Protein AF-A0A529XFT5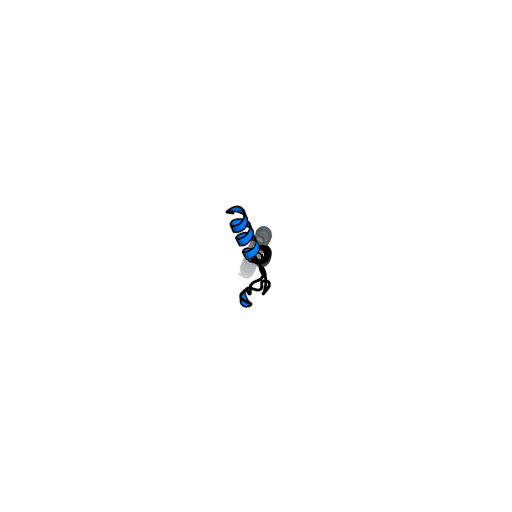-F1 (afdb_monomer_lite)

Structure (mmCIF, N/CA/C/O backbone):
data_AF-A0A529XFT5-F1
#
_entry.id   AF-A0A529XFT5-F1
#
loop_
_atom_site.group_PDB
_atom_site.id
_atom_site.type_symbol
_atom_site.label_atom_id
_atom_site.label_alt_id
_atom_site.label_comp_id
_atom_site.label_asym_id
_atom_site.label_entity_id
_atom_site.label_seq_id
_atom_site.pdbx_PDB_ins_code
_atom_site.Cartn_x
_atom_site.Cartn_y
_atom_site.Cartn_z
_atom_site.occupancy
_atom_site.B_iso_or_equiv
_atom_site.auth_seq_id
_atom_site.auth_comp_id
_atom_site.auth_asym_id
_atom_site.auth_atom_id
_atom_site.pdbx_PDB_model_num
ATOM 1 N N . SER A 1 1 ? 40.139 -1.189 -41.572 1.00 87.38 1 SER A N 1
ATOM 2 C CA . SER A 1 1 ? 40.792 -1.406 -40.263 1.00 87.38 1 SER A CA 1
ATOM 3 C C . SER A 1 1 ? 39.790 -2.005 -39.282 1.00 87.38 1 SER A C 1
ATOM 5 O O . SER A 1 1 ? 38.593 -1.879 -39.505 1.00 87.38 1 SER A O 1
ATOM 7 N N . TYR A 1 2 ? 40.239 -2.642 -38.196 1.00 89.81 2 TYR A N 1
ATOM 8 C CA . TYR A 1 2 ? 39.358 -3.069 -37.096 1.00 89.81 2 TYR A CA 1
ATOM 9 C C . TYR A 1 2 ? 38.572 -1.887 -36.492 1.00 89.81 2 TYR A C 1
ATOM 11 O O . TYR A 1 2 ? 37.399 -2.027 -36.158 1.00 89.81 2 TYR A O 1
ATOM 19 N N . ALA A 1 3 ? 39.185 -0.698 -36.450 1.00 94.25 3 ALA A N 1
ATOM 20 C CA . ALA A 1 3 ? 38.526 0.531 -36.008 1.00 94.25 3 ALA A CA 1
ATOM 21 C C . ALA A 1 3 ? 37.301 0.897 -36.872 1.00 94.25 3 ALA A C 1
ATOM 23 O O . ALA A 1 3 ? 36.253 1.239 -36.332 1.00 94.25 3 ALA A O 1
ATOM 24 N N . ASP A 1 4 ? 37.396 0.741 -38.198 1.00 95.62 4 ASP A N 1
ATOM 25 C CA . ASP A 1 4 ? 36.285 1.035 -39.116 1.00 95.62 4 ASP A CA 1
ATOM 26 C C . ASP A 1 4 ? 35.101 0.081 -38.906 1.00 95.62 4 ASP A C 1
ATOM 28 O O . ASP A 1 4 ? 33.947 0.479 -39.051 1.00 95.62 4 ASP A O 1
ATOM 32 N N . LEU A 1 5 ? 35.373 -1.176 -38.530 1.00 93.81 5 LEU A N 1
ATOM 33 C CA . LEU A 1 5 ? 34.327 -2.152 -38.215 1.00 93.81 5 LEU A CA 1
ATOM 34 C C . LEU A 1 5 ? 33.576 -1.776 -36.933 1.00 93.81 5 LEU A C 1
ATOM 36 O O . LEU A 1 5 ? 32.349 -1.828 -36.923 1.00 93.81 5 LEU A O 1
ATOM 40 N N . LEU A 1 6 ? 34.283 -1.361 -35.876 1.00 93.00 6 LEU A N 1
ATOM 41 C CA . LEU A 1 6 ? 33.655 -0.918 -34.624 1.00 93.00 6 LEU A CA 1
ATOM 42 C C . LEU A 1 6 ? 32.787 0.328 -34.826 1.00 93.00 6 LEU A C 1
ATOM 44 O O . LEU A 1 6 ? 31.646 0.357 -34.371 1.00 93.00 6 LEU A O 1
ATOM 48 N N . ILE A 1 7 ? 33.296 1.318 -35.562 1.00 94.44 7 ILE A N 1
ATOM 49 C CA . ILE A 1 7 ? 32.532 2.520 -35.926 1.00 94.44 7 ILE A CA 1
ATOM 50 C C . ILE A 1 7 ? 31.313 2.135 -36.774 1.00 94.44 7 ILE A C 1
ATOM 52 O O . ILE A 1 7 ? 30.207 2.614 -36.535 1.00 94.44 7 ILE A O 1
ATOM 56 N N . GLY A 1 8 ? 31.489 1.217 -37.728 1.00 94.75 8 GLY A N 1
ATOM 57 C CA . GLY A 1 8 ? 30.405 0.703 -38.559 1.00 94.75 8 GLY A CA 1
ATOM 58 C C . GLY A 1 8 ? 29.300 0.006 -37.760 1.00 94.75 8 GLY A C 1
ATOM 59 O O . GLY A 1 8 ? 28.126 0.183 -38.078 1.00 94.75 8 GLY A O 1
ATOM 60 N N . TYR A 1 9 ? 29.643 -0.760 -36.721 1.00 91.69 9 TYR A N 1
ATOM 61 C CA . TYR A 1 9 ? 28.651 -1.376 -35.836 1.00 91.69 9 TYR A CA 1
ATOM 62 C C . TYR A 1 9 ? 27.938 -0.353 -34.951 1.00 91.69 9 TYR A C 1
ATOM 64 O O . TYR A 1 9 ? 26.720 -0.440 -34.833 1.00 91.69 9 TYR A O 1
ATOM 72 N N . GLY A 1 10 ? 28.655 0.630 -34.397 1.00 90.31 10 GLY A N 1
ATOM 73 C CA . GLY A 1 10 ? 28.044 1.728 -33.638 1.00 90.31 10 GLY A CA 1
ATOM 74 C C . GLY A 1 10 ? 27.017 2.489 -34.476 1.00 90.31 10 GLY A C 1
ATOM 75 O O . GLY A 1 10 ? 25.848 2.551 -34.114 1.00 90.31 10 GLY A O 1
ATOM 76 N N . ASN A 1 11 ? 27.409 2.917 -35.679 1.00 92.81 11 ASN A N 1
ATOM 77 C CA . ASN A 1 11 ? 26.506 3.609 -36.599 1.00 92.81 11 ASN A CA 1
ATOM 78 C C . ASN A 1 11 ? 25.264 2.775 -36.945 1.00 92.81 11 ASN A C 1
ATOM 80 O O . ASN A 1 11 ? 24.180 3.326 -37.081 1.00 92.81 11 ASN A O 1
ATOM 84 N N . LYS A 1 12 ? 25.398 1.449 -37.094 1.00 91.62 12 LYS A N 1
ATOM 85 C CA . LYS A 1 12 ? 24.255 0.559 -37.364 1.00 91.62 12 LYS A CA 1
ATOM 86 C C . LYS A 1 12 ? 23.284 0.447 -36.188 1.00 91.62 12 LYS A C 1
ATOM 88 O O . LYS A 1 12 ? 22.113 0.187 -36.440 1.00 91.62 12 LYS A O 1
ATOM 93 N N . LEU A 1 13 ? 23.746 0.609 -34.948 1.00 91.25 13 LEU A N 1
ATOM 94 C CA . LEU A 1 13 ? 22.870 0.626 -33.772 1.00 91.25 13 LEU A CA 1
ATOM 95 C C . LEU A 1 13 ? 22.058 1.919 -33.685 1.00 91.25 13 LEU A C 1
ATOM 97 O O . LEU A 1 13 ? 20.930 1.876 -33.203 1.00 91.25 13 LEU A O 1
ATOM 101 N N . ASP A 1 14 ? 22.598 3.025 -34.193 1.00 91.25 14 ASP A N 1
ATOM 102 C CA . ASP A 1 14 ? 21.915 4.322 -34.214 1.00 91.25 14 ASP A CA 1
ATOM 103 C C . ASP A 1 14 ? 21.015 4.507 -35.448 1.00 91.25 14 ASP A C 1
ATOM 105 O O . ASP A 1 14 ? 20.179 5.409 -35.483 1.00 91.25 14 ASP A O 1
ATOM 109 N N . GLN A 1 15 ? 21.148 3.651 -36.470 1.00 93.06 15 GLN A N 1
ATOM 110 C CA . GLN A 1 15 ? 20.272 3.703 -37.640 1.00 93.06 15 GLN A CA 1
ATOM 111 C C . GLN A 1 15 ? 18.818 3.389 -37.252 1.00 93.06 15 GLN A C 1
ATOM 113 O O . GLN A 1 15 ? 18.566 2.341 -36.649 1.00 93.06 15 GLN A O 1
ATOM 118 N N . PRO A 1 16 ? 17.847 4.237 -37.644 1.00 91.50 16 PRO A N 1
ATOM 119 C CA . PRO A 1 16 ? 16.446 3.992 -37.353 1.00 91.50 16 PRO A CA 1
ATOM 120 C C . PRO A 1 16 ? 15.948 2.682 -37.963 1.00 91.50 16 PRO A C 1
ATOM 122 O O . PRO A 1 16 ? 16.100 2.435 -39.162 1.00 91.50 16 PRO A O 1
ATOM 125 N N . MET A 1 17 ? 15.292 1.870 -37.141 1.00 89.62 17 MET A N 1
ATOM 126 C CA . MET A 1 17 ? 14.521 0.715 -37.584 1.00 89.62 17 MET A CA 1
ATOM 127 C C . MET A 1 17 ? 13.130 0.722 -36.966 1.00 89.62 17 MET A C 1
ATOM 129 O O . MET A 1 17 ? 12.893 1.356 -35.938 1.00 89.62 17 MET A O 1
ATOM 133 N N . ALA A 1 18 ? 12.205 0.024 -37.622 1.00 88.69 18 ALA A N 1
ATOM 134 C CA . ALA A 1 18 ? 10.844 -0.104 -37.137 1.00 88.69 18 ALA A CA 1
ATOM 135 C C . ALA A 1 18 ? 10.785 -1.070 -35.945 1.00 88.69 18 ALA A C 1
ATOM 137 O O . ALA A 1 18 ? 11.274 -2.198 -36.037 1.00 88.69 18 ALA A O 1
ATOM 138 N N . PHE A 1 19 ? 10.142 -0.637 -34.864 1.00 86.31 19 PHE A N 1
ATOM 139 C CA . PHE A 1 19 ? 9.796 -1.476 -33.719 1.00 86.31 19 PHE A CA 1
ATOM 140 C C . PHE A 1 19 ? 8.287 -1.722 -33.674 1.00 86.31 19 PHE A C 1
ATOM 142 O O . PHE A 1 19 ? 7.498 -0.977 -34.257 1.00 86.31 19 PHE A O 1
ATOM 149 N N . ASP A 1 20 ? 7.883 -2.795 -32.995 1.00 85.38 20 ASP A N 1
ATOM 150 C CA . ASP A 1 20 ? 6.475 -3.164 -32.881 1.00 85.38 20 ASP A CA 1
ATOM 151 C C . ASP A 1 20 ? 5.664 -2.062 -32.172 1.00 85.38 20 ASP A C 1
ATOM 153 O O . ASP A 1 20 ? 6.017 -1.600 -31.083 1.00 85.38 20 ASP A O 1
ATOM 157 N N . THR A 1 21 ? 4.550 -1.651 -32.781 1.00 79.81 21 THR A N 1
ATOM 158 C CA . THR A 1 21 ? 3.687 -0.562 -32.294 1.00 79.81 21 THR A CA 1
ATOM 159 C C . THR A 1 21 ? 3.000 -0.859 -30.960 1.00 79.81 21 THR A C 1
ATOM 161 O O . THR A 1 21 ? 2.560 0.067 -30.284 1.00 79.81 21 THR A O 1
ATOM 164 N N . SER A 1 22 ? 2.887 -2.129 -30.564 1.00 81.69 22 SER A N 1
ATOM 165 C CA . SER A 1 22 ? 2.281 -2.535 -29.288 1.00 81.69 22 SER A CA 1
ATOM 166 C C . SER A 1 22 ? 3.153 -2.212 -28.074 1.00 81.69 22 SER A C 1
ATOM 168 O O . SER A 1 22 ? 2.660 -2.206 -26.949 1.00 81.69 22 SER A O 1
ATOM 170 N N . THR A 1 23 ? 4.433 -1.901 -28.290 1.00 75.19 23 THR A N 1
ATOM 171 C CA . THR A 1 23 ? 5.401 -1.617 -27.221 1.00 75.19 23 THR A CA 1
ATOM 172 C C . THR A 1 23 ? 5.199 -0.246 -26.571 1.00 75.19 23 THR A C 1
ATOM 174 O O . THR A 1 23 ? 5.757 0.011 -25.509 1.00 75.19 23 THR A O 1
ATOM 177 N N . GLY A 1 24 ? 4.400 0.640 -27.182 1.00 74.25 24 GLY A N 1
ATOM 178 C CA . GLY A 1 24 ? 4.138 1.992 -26.672 1.00 74.25 24 GLY A CA 1
ATOM 179 C C . GLY A 1 24 ? 5.345 2.939 -26.725 1.00 74.25 24 GLY A C 1
ATOM 180 O O . GLY A 1 24 ? 5.255 4.065 -26.238 1.00 74.25 24 GLY A O 1
ATOM 181 N N . ILE A 1 25 ? 6.458 2.499 -27.316 1.00 79.38 25 ILE A N 1
ATOM 182 C CA . ILE A 1 25 ? 7.703 3.254 -27.496 1.00 79.38 25 ILE A CA 1
ATOM 183 C C . ILE A 1 25 ? 7.801 3.707 -28.960 1.00 79.38 25 ILE A C 1
ATOM 185 O O . ILE A 1 25 ? 7.165 3.129 -29.841 1.00 79.38 25 ILE A O 1
ATOM 189 N N . ALA A 1 26 ? 8.565 4.777 -29.211 1.00 75.69 26 ALA A N 1
ATOM 190 C CA . ALA A 1 26 ? 8.782 5.363 -30.532 1.00 75.69 26 ALA A CA 1
ATOM 191 C C . ALA A 1 26 ? 8.951 4.301 -31.637 1.00 75.69 26 ALA A C 1
ATOM 193 O O . ALA A 1 26 ? 9.798 3.414 -31.562 1.00 75.69 26 ALA A O 1
ATOM 194 N N . VAL A 1 27 ? 8.127 4.422 -32.681 1.00 79.75 27 VAL A N 1
ATOM 195 C CA . VAL A 1 27 ? 7.922 3.376 -33.699 1.00 79.75 27 VAL A CA 1
ATOM 196 C C . VAL A 1 27 ? 9.113 3.217 -34.651 1.00 79.75 27 VAL A C 1
ATOM 198 O O . VAL A 1 27 ? 9.247 2.192 -35.310 1.00 79.75 27 VAL A O 1
ATOM 201 N N . SER A 1 28 ? 9.973 4.235 -34.737 1.00 86.62 28 SER A N 1
ATOM 202 C CA . SER A 1 28 ? 11.179 4.238 -35.564 1.00 86.62 28 SER A CA 1
ATOM 203 C C . SER A 1 28 ? 12.308 4.935 -34.814 1.00 86.62 28 SER A C 1
ATOM 205 O O . SER A 1 28 ? 12.263 6.150 -34.613 1.00 86.62 28 SER A O 1
ATOM 207 N N . SER A 1 29 ? 13.311 4.183 -34.372 1.00 88.81 29 SER A N 1
ATOM 208 C CA . SER A 1 29 ? 14.459 4.691 -33.602 1.00 88.81 29 SER A CA 1
ATOM 209 C C . SER A 1 29 ? 15.667 3.767 -33.767 1.00 88.81 29 SER A C 1
ATOM 211 O O . SER A 1 29 ? 15.527 2.661 -34.290 1.00 88.81 29 SER A O 1
ATOM 213 N N . GLY A 1 30 ? 16.855 4.217 -33.359 1.00 92.38 30 GLY A N 1
ATOM 214 C CA . GLY A 1 30 ? 17.997 3.322 -33.172 1.00 92.38 30 GLY A CA 1
ATOM 215 C C . GLY A 1 30 ? 17.764 2.370 -31.992 1.00 92.38 30 GLY A C 1
ATOM 216 O O . GLY A 1 30 ? 16.917 2.615 -31.130 1.00 92.38 30 GLY A O 1
ATOM 217 N N . VAL A 1 31 ? 18.522 1.279 -31.926 1.00 91.00 31 VAL A N 1
ATOM 218 C CA . VAL A 1 31 ? 18.452 0.297 -30.828 1.00 91.00 31 VAL A CA 1
ATOM 219 C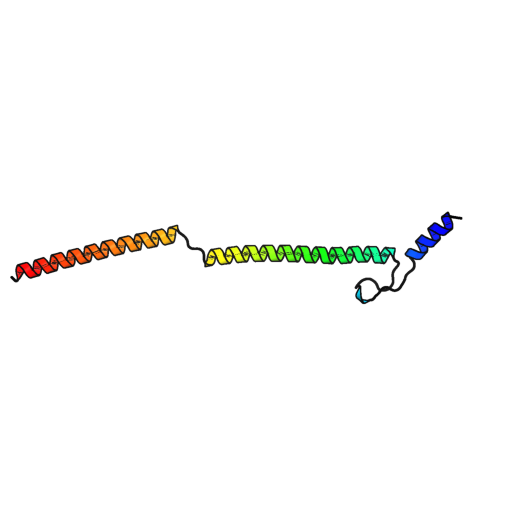 C . VAL A 1 31 ? 18.869 0.926 -29.493 1.00 91.00 31 VAL A C 1
ATOM 221 O O . VAL A 1 31 ? 18.278 0.620 -28.458 1.00 91.00 31 VAL A O 1
ATOM 224 N N . SER A 1 32 ? 19.861 1.820 -29.519 1.00 90.06 32 SER A N 1
ATOM 225 C CA . SER A 1 32 ? 20.345 2.598 -28.370 1.00 90.06 32 SER A CA 1
ATOM 226 C C . SER A 1 32 ? 19.234 3.473 -27.777 1.00 90.06 32 SER A C 1
ATOM 228 O O . SER A 1 32 ? 18.913 3.361 -26.591 1.00 90.06 32 SER A O 1
ATOM 230 N N . ASP A 1 33 ? 18.588 4.273 -28.624 1.00 90.25 33 ASP A N 1
ATOM 231 C CA . ASP A 1 33 ? 17.475 5.144 -28.244 1.00 90.25 33 ASP A CA 1
ATOM 232 C C . ASP A 1 33 ? 16.258 4.348 -27.772 1.00 90.25 33 ASP A C 1
ATOM 234 O O . ASP A 1 33 ? 15.640 4.690 -26.762 1.00 90.25 33 ASP A O 1
ATOM 238 N N . TYR A 1 34 ? 15.912 3.261 -28.463 1.00 90.94 34 TYR A N 1
ATOM 239 C CA . TYR A 1 34 ? 14.802 2.400 -28.061 1.00 90.94 34 TYR A CA 1
ATOM 240 C C . TYR A 1 34 ? 15.038 1.793 -26.671 1.00 90.94 34 TYR A C 1
ATOM 242 O O . TYR A 1 34 ? 14.143 1.827 -25.827 1.00 90.94 34 TYR A O 1
ATOM 250 N N . ALA A 1 35 ? 16.251 1.302 -26.389 1.00 90.19 35 ALA A N 1
ATOM 251 C CA . ALA A 1 35 ? 16.606 0.763 -25.077 1.00 90.19 35 ALA A CA 1
ATOM 252 C C . ALA A 1 35 ? 16.512 1.824 -23.967 1.00 90.19 35 ALA A C 1
ATOM 254 O O . ALA A 1 35 ? 15.961 1.548 -22.900 1.00 90.19 35 ALA A O 1
ATOM 255 N N . ALA A 1 36 ? 16.988 3.047 -24.221 1.00 90.69 36 ALA A N 1
ATOM 256 C CA . ALA A 1 36 ? 16.876 4.152 -23.270 1.00 90.69 36 ALA A CA 1
ATOM 257 C C . ALA A 1 36 ? 15.408 4.517 -22.981 1.00 90.69 36 ALA A C 1
ATOM 259 O O . ALA A 1 36 ? 15.018 4.662 -21.820 1.00 90.69 36 ALA A O 1
ATOM 260 N N . ASN A 1 37 ? 14.571 4.593 -24.020 1.00 90.12 37 ASN A N 1
ATOM 261 C CA . ASN A 1 37 ? 13.138 4.851 -23.870 1.00 90.12 37 ASN A CA 1
ATOM 262 C C . ASN A 1 37 ? 12.413 3.711 -23.140 1.00 90.12 37 ASN A C 1
ATOM 264 O O . ASN A 1 37 ? 11.548 3.978 -22.309 1.00 90.12 37 ASN A O 1
ATOM 268 N N . ALA A 1 38 ? 12.783 2.452 -23.393 1.00 90.00 38 ALA A N 1
ATOM 269 C CA . ALA A 1 38 ? 12.211 1.295 -22.707 1.00 90.00 38 ALA A CA 1
ATOM 270 C C . ALA A 1 38 ? 12.490 1.316 -21.202 1.00 90.00 38 ALA A C 1
ATOM 272 O O . ALA A 1 38 ? 11.592 1.031 -20.408 1.00 90.00 38 ALA A O 1
ATOM 273 N N . ILE A 1 39 ? 13.705 1.704 -20.803 1.00 92.12 39 ILE A N 1
ATOM 274 C CA . ILE A 1 39 ? 14.060 1.890 -19.390 1.00 92.12 39 ILE A CA 1
ATOM 275 C C . ILE A 1 39 ? 13.207 3.002 -18.773 1.00 92.12 39 ILE A C 1
ATOM 277 O O . ILE A 1 39 ? 12.640 2.803 -17.701 1.00 92.12 39 ILE A O 1
ATOM 281 N N . GLY A 1 40 ? 13.069 4.144 -19.454 1.00 91.50 40 GLY A N 1
ATOM 282 C CA . GLY A 1 40 ? 12.233 5.251 -18.981 1.00 91.50 40 GLY A CA 1
ATOM 283 C C . GLY A 1 40 ? 10.762 4.861 -18.824 1.00 91.50 40 GLY A C 1
ATOM 284 O O . GLY A 1 40 ? 10.147 5.152 -17.798 1.00 91.50 40 GLY A O 1
ATOM 285 N N . TRP A 1 41 ? 10.207 4.146 -19.803 1.00 90.00 41 TRP A N 1
ATOM 286 C CA . TRP A 1 41 ? 8.844 3.620 -19.742 1.00 90.00 41 TRP A CA 1
ATOM 287 C C . TRP A 1 41 ? 8.663 2.640 -18.576 1.00 90.00 41 TRP A C 1
ATOM 289 O O . TRP A 1 41 ? 7.729 2.792 -17.787 1.00 90.00 41 TRP A O 1
ATOM 299 N N . PHE A 1 42 ? 9.576 1.676 -18.422 1.00 91.44 42 PHE A N 1
ATOM 300 C CA . PHE A 1 42 ? 9.524 0.696 -17.337 1.00 91.44 42 PHE A CA 1
ATOM 301 C C . PHE A 1 42 ? 9.624 1.361 -15.961 1.00 91.44 42 PHE A C 1
ATOM 303 O O . PHE A 1 42 ? 8.859 1.025 -15.055 1.00 91.44 42 PHE A O 1
ATOM 310 N N . GLU A 1 43 ? 10.512 2.343 -15.806 1.00 95.12 43 GLU A N 1
ATOM 311 C CA . GLU A 1 43 ? 10.642 3.095 -14.560 1.00 95.12 43 GLU A CA 1
ATOM 312 C C . GLU A 1 43 ? 9.389 3.929 -14.265 1.00 95.12 43 GLU A C 1
ATOM 314 O O . GLU A 1 43 ? 8.947 3.975 -13.119 1.00 95.12 43 GLU A O 1
ATOM 319 N N . GLY A 1 44 ? 8.743 4.498 -15.286 1.00 94.69 44 GLY A N 1
ATOM 320 C CA . GLY A 1 44 ? 7.444 5.160 -15.138 1.00 94.69 44 GLY A CA 1
ATOM 321 C C . GLY A 1 44 ? 6.352 4.210 -14.632 1.00 94.69 44 GLY A C 1
ATOM 322 O O . GLY A 1 44 ? 5.624 4.538 -13.692 1.00 94.69 44 GLY A O 1
ATOM 323 N N . VAL A 1 45 ? 6.273 2.995 -15.189 1.00 94.94 45 VAL A N 1
ATOM 324 C CA . VAL A 1 45 ? 5.351 1.948 -14.708 1.00 94.94 45 VAL A CA 1
ATOM 325 C C . VAL A 1 45 ? 5.669 1.567 -13.260 1.00 94.94 45 VAL A C 1
ATOM 327 O O . VAL A 1 45 ? 4.756 1.459 -12.435 1.00 94.94 45 VAL A O 1
ATOM 330 N N . ARG A 1 46 ? 6.953 1.410 -12.920 1.00 97.12 46 ARG A N 1
ATOM 331 C CA . ARG A 1 46 ? 7.406 1.091 -11.559 1.00 97.12 46 ARG A CA 1
ATOM 332 C C . ARG A 1 46 ? 7.035 2.194 -10.568 1.00 97.12 46 ARG A C 1
ATOM 334 O O . ARG A 1 46 ? 6.519 1.893 -9.491 1.00 97.12 46 ARG A O 1
ATOM 341 N N . GLN A 1 47 ? 7.250 3.456 -10.933 1.00 98.25 47 GLN A N 1
ATOM 342 C CA . GLN A 1 47 ? 6.900 4.612 -10.113 1.00 98.25 47 GLN A CA 1
ATOM 343 C C . GLN A 1 47 ? 5.391 4.666 -9.858 1.00 98.25 47 GLN A C 1
ATOM 345 O O . GLN A 1 47 ? 4.970 4.763 -8.705 1.00 98.25 47 GLN A O 1
ATOM 350 N N . GLN A 1 48 ? 4.572 4.513 -10.903 1.00 97.75 48 GLN A N 1
ATOM 351 C CA . GLN A 1 48 ? 3.114 4.501 -10.770 1.00 97.75 48 GLN A CA 1
ATOM 352 C C . GLN A 1 48 ? 2.626 3.353 -9.876 1.00 97.75 48 GLN A C 1
ATOM 354 O O . GLN A 1 48 ? 1.738 3.547 -9.042 1.00 97.75 48 GLN A O 1
ATOM 359 N N . ALA A 1 49 ? 3.199 2.157 -10.029 1.00 98.25 49 ALA A N 1
ATOM 360 C CA . ALA A 1 49 ? 2.873 1.008 -9.191 1.00 98.25 49 ALA A CA 1
ATOM 361 C C . ALA A 1 49 ? 3.242 1.251 -7.719 1.00 98.25 49 ALA A C 1
ATOM 363 O O . ALA A 1 49 ? 2.434 0.948 -6.842 1.00 98.25 49 ALA A O 1
ATOM 364 N N . SER A 1 50 ? 4.411 1.847 -7.456 1.00 98.56 50 SER A N 1
ATOM 365 C CA . SER A 1 50 ? 4.855 2.215 -6.106 1.00 98.56 50 SER A CA 1
ATOM 366 C C . SER A 1 50 ? 3.898 3.212 -5.457 1.00 98.56 50 SER A C 1
ATOM 368 O O . SER A 1 50 ? 3.369 2.938 -4.386 1.00 98.56 50 SER A O 1
ATOM 370 N N . THR A 1 51 ? 3.579 4.317 -6.136 1.00 98.50 51 THR A N 1
ATOM 371 C CA . THR A 1 51 ? 2.636 5.319 -5.613 1.00 98.50 51 THR A CA 1
ATOM 372 C C . THR A 1 51 ? 1.250 4.724 -5.361 1.00 98.50 51 THR A C 1
ATOM 374 O O . THR A 1 51 ? 0.605 5.033 -4.361 1.00 98.50 51 THR A O 1
ATOM 377 N N . ASN A 1 52 ? 0.784 3.824 -6.230 1.00 98.44 52 ASN A N 1
ATOM 378 C CA . ASN A 1 52 ? -0.478 3.121 -6.014 1.00 98.44 52 ASN A CA 1
ATOM 379 C C . ASN A 1 52 ? -0.430 2.191 -4.792 1.00 98.44 52 ASN A C 1
ATOM 381 O O . ASN A 1 52 ? -1.439 2.068 -4.096 1.00 98.44 52 ASN A O 1
ATOM 385 N N . ALA A 1 53 ? 0.700 1.529 -4.534 1.00 98.50 53 ALA A N 1
ATOM 386 C CA . ALA A 1 53 ? 0.884 0.692 -3.352 1.00 98.50 53 ALA A CA 1
ATOM 387 C C . ALA A 1 53 ? 0.869 1.532 -2.066 1.00 98.50 53 ALA A C 1
ATOM 389 O O . ALA A 1 53 ? 0.107 1.211 -1.154 1.00 98.50 53 ALA A O 1
ATOM 390 N N . ASP A 1 54 ? 1.599 2.649 -2.040 1.00 98.50 54 ASP A N 1
ATOM 391 C CA . ASP A 1 54 ? 1.638 3.576 -0.901 1.00 98.50 54 ASP A CA 1
ATOM 392 C C . ASP A 1 54 ? 0.240 4.130 -0.583 1.00 98.50 54 ASP A C 1
ATOM 394 O O . ASP A 1 54 ? -0.214 4.105 0.563 1.00 98.50 54 ASP A O 1
ATOM 398 N N . ASN A 1 55 ? -0.500 4.548 -1.616 1.00 98.38 55 ASN A N 1
ATOM 399 C CA . ASN A 1 55 ? -1.874 5.032 -1.470 1.00 98.38 55 ASN A CA 1
ATOM 400 C C . ASN A 1 55 ? -2.813 3.953 -0.915 1.00 98.38 55 ASN A C 1
ATOM 402 O O . ASN A 1 55 ? -3.637 4.235 -0.042 1.00 98.38 55 ASN A O 1
ATOM 406 N N . LYS A 1 56 ? -2.696 2.708 -1.396 1.00 98.31 56 LYS A N 1
ATOM 407 C CA . LYS A 1 56 ? -3.491 1.579 -0.889 1.00 98.31 56 LYS A CA 1
ATOM 408 C C . LYS A 1 56 ? -3.154 1.257 0.563 1.00 98.31 56 LYS A C 1
ATOM 410 O O . LYS A 1 56 ? -4.067 0.978 1.334 1.00 98.31 56 LYS A O 1
ATOM 415 N N . GLN A 1 57 ? -1.882 1.327 0.946 1.00 98.44 57 GLN A N 1
ATOM 416 C CA . GLN A 1 57 ? -1.456 1.118 2.326 1.00 98.44 57 GLN A CA 1
ATOM 417 C C . GLN A 1 57 ? -2.009 2.208 3.252 1.00 98.44 57 GLN A C 1
ATOM 419 O O . GLN A 1 57 ? -2.562 1.893 4.306 1.00 98.44 57 GLN A O 1
ATOM 424 N N . ALA A 1 58 ? -1.936 3.477 2.843 1.00 98.38 58 ALA A N 1
ATOM 425 C CA . ALA A 1 58 ? -2.506 4.589 3.601 1.00 98.38 58 ALA A CA 1
ATOM 426 C C . ALA A 1 58 ? -4.032 4.468 3.747 1.00 98.38 58 ALA A C 1
ATOM 428 O O . ALA A 1 58 ? -4.573 4.686 4.832 1.00 98.38 58 ALA A O 1
ATOM 429 N N . LEU A 1 59 ? -4.731 4.082 2.675 1.00 98.38 59 LEU A N 1
ATOM 430 C CA . LEU A 1 59 ? -6.172 3.835 2.713 1.00 98.38 59 LEU A CA 1
ATOM 431 C C . LEU A 1 59 ? -6.522 2.677 3.653 1.00 98.38 59 LEU A C 1
ATOM 433 O O . LEU A 1 59 ? -7.457 2.798 4.444 1.00 98.38 59 LEU A O 1
ATOM 437 N N . ALA A 1 60 ? -5.771 1.576 3.594 1.00 98.31 60 ALA A N 1
ATOM 438 C CA . ALA A 1 60 ? -5.978 0.426 4.464 1.00 98.31 60 ALA A CA 1
ATOM 439 C C . ALA A 1 60 ? -5.809 0.805 5.941 1.00 98.31 60 ALA A C 1
ATOM 441 O O . ALA A 1 60 ? -6.692 0.498 6.737 1.00 98.31 60 ALA A O 1
ATOM 442 N N . ALA A 1 61 ? -4.745 1.535 6.292 1.00 97.94 61 ALA A N 1
ATOM 443 C CA . ALA A 1 61 ? -4.509 2.008 7.657 1.00 97.94 61 ALA A CA 1
ATOM 444 C C . ALA A 1 61 ? -5.658 2.893 8.166 1.00 97.94 61 ALA A C 1
ATO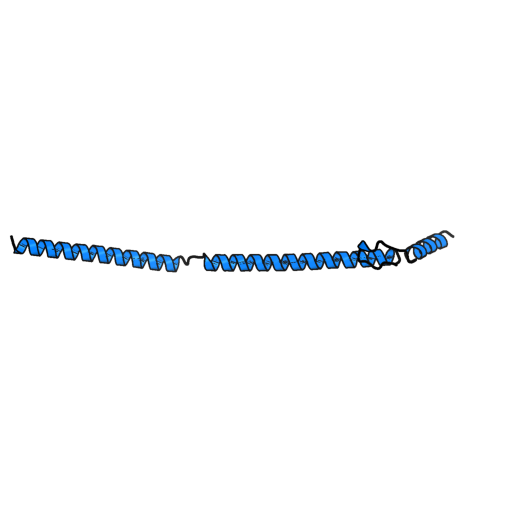M 446 O O . ALA A 1 61 ? -6.235 2.607 9.212 1.00 97.94 61 ALA A O 1
ATOM 447 N N . ARG A 1 62 ? -6.074 3.895 7.378 1.00 97.62 62 ARG A N 1
ATOM 448 C CA . ARG A 1 62 ? -7.207 4.769 7.735 1.00 97.62 62 ARG A CA 1
ATOM 449 C C . ARG A 1 62 ? -8.520 4.010 7.886 1.00 97.62 62 ARG A C 1
ATOM 451 O O . ARG A 1 62 ? -9.327 4.349 8.742 1.00 97.62 62 ARG A O 1
ATOM 458 N N . THR A 1 63 ? -8.745 2.998 7.052 1.00 97.50 63 THR A N 1
ATOM 459 C CA . THR A 1 63 ? -9.957 2.171 7.130 1.00 97.50 63 THR A CA 1
ATOM 460 C C . THR A 1 63 ? -9.931 1.286 8.375 1.00 97.50 63 THR A C 1
ATOM 462 O O . THR A 1 63 ? -10.957 1.140 9.030 1.00 97.50 63 THR A O 1
ATOM 465 N N . ALA A 1 64 ? -8.766 0.741 8.740 1.00 96.12 64 ALA A N 1
ATOM 466 C CA . ALA A 1 64 ? -8.590 -0.016 9.978 1.00 96.12 64 ALA A CA 1
ATOM 467 C C . ALA A 1 64 ? -8.811 0.864 11.219 1.00 96.12 64 ALA A C 1
ATOM 469 O O . ALA A 1 64 ? -9.511 0.446 12.135 1.00 96.12 64 ALA A O 1
ATOM 470 N N . GLU A 1 65 ? -8.275 2.088 11.231 1.00 95.19 65 GLU A N 1
ATOM 471 C CA . GLU A 1 65 ? -8.519 3.067 12.298 1.00 95.19 65 GLU A CA 1
ATOM 472 C C . GLU A 1 65 ? -10.001 3.446 12.389 1.00 95.19 65 GLU A C 1
ATOM 474 O O . GLU A 1 65 ? -10.576 3.417 13.473 1.00 95.19 65 GLU A O 1
ATOM 479 N N . ALA A 1 66 ? -10.646 3.751 11.259 1.00 95.12 66 ALA A N 1
ATOM 480 C CA . ALA A 1 66 ? -12.069 4.084 11.226 1.00 95.12 66 ALA A CA 1
ATOM 481 C C . ALA A 1 66 ? -12.940 2.931 11.743 1.00 95.12 66 ALA A C 1
ATOM 483 O O . ALA A 1 66 ? -13.823 3.161 12.565 1.00 95.12 66 ALA A O 1
ATOM 484 N N . LEU A 1 67 ? -12.654 1.696 11.320 1.00 95.56 67 LEU A N 1
ATOM 485 C CA . LEU A 1 67 ? -13.349 0.510 11.815 1.00 95.56 67 LEU A CA 1
ATOM 486 C C . LEU A 1 67 ? -13.108 0.316 13.315 1.00 95.56 67 LEU A C 1
ATOM 488 O O . LEU A 1 67 ? -14.056 0.101 14.057 1.00 95.56 67 LEU A O 1
ATOM 492 N N . SER A 1 68 ? -11.861 0.445 13.774 1.00 93.12 68 SER A N 1
ATOM 493 C CA . SER A 1 68 ? -11.525 0.341 15.195 1.00 93.12 68 SER A CA 1
ATOM 494 C C . SER A 1 68 ? -12.210 1.409 16.040 1.00 93.12 68 SER A C 1
ATOM 496 O O . SER A 1 68 ? -12.500 1.139 17.197 1.00 93.12 68 SER A O 1
ATOM 498 N N . ASN A 1 69 ? -12.445 2.605 15.504 1.00 89.44 69 ASN A N 1
ATOM 499 C CA . ASN A 1 69 ? -13.151 3.670 16.213 1.00 89.44 69 ASN A CA 1
ATOM 500 C C . ASN A 1 69 ? -14.665 3.427 16.263 1.00 89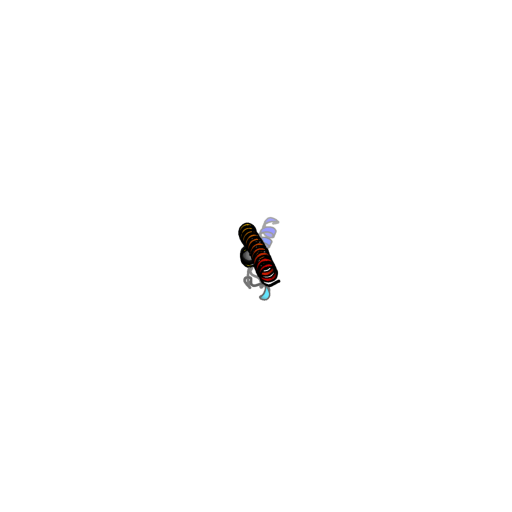.44 69 ASN A C 1
ATOM 502 O O . ASN A 1 69 ? -15.290 3.774 17.257 1.00 89.44 69 ASN A O 1
ATOM 506 N N . ASP A 1 70 ? -15.245 2.837 15.215 1.00 90.38 70 ASP A N 1
ATOM 507 C CA . ASP A 1 70 ? -16.684 2.547 15.130 1.00 90.38 70 ASP A CA 1
ATOM 508 C C . ASP A 1 70 ? -17.077 1.302 15.939 1.00 90.38 70 ASP A C 1
ATOM 510 O O . ASP A 1 70 ? -18.063 1.303 16.670 1.00 90.38 70 ASP A O 1
ATOM 514 N N . THR A 1 71 ? -16.275 0.237 15.858 1.00 91.19 71 THR A N 1
ATOM 515 C CA . THR A 1 71 ? -16.500 -1.004 16.621 1.00 91.19 71 THR A CA 1
ATOM 516 C C . THR A 1 71 ? -15.800 -1.006 17.976 1.00 91.19 71 THR A C 1
ATOM 518 O O . THR A 1 71 ? -15.936 -1.952 18.750 1.00 91.19 71 THR A O 1
ATOM 521 N N . GLY A 1 72 ? -14.973 0.007 18.227 1.00 86.00 72 GLY A N 1
ATOM 522 C CA . GLY A 1 72 ? -14.223 0.150 19.460 1.00 86.00 72 GLY A CA 1
ATOM 523 C C . GLY A 1 72 ? -15.151 0.457 20.618 1.00 86.00 72 GLY A C 1
ATOM 524 O O . GLY A 1 72 ? -16.061 1.272 20.516 1.00 86.00 72 GLY A O 1
ATOM 525 N N . VAL A 1 73 ? -14.886 -0.187 21.745 1.00 85.19 73 VAL A N 1
ATOM 526 C CA . VAL A 1 73 ? -15.625 0.032 22.980 1.00 85.19 73 VAL A CA 1
ATOM 527 C C . VAL A 1 73 ? -14.692 0.714 23.968 1.00 85.19 73 VAL A C 1
ATOM 529 O O . VAL A 1 73 ? -13.571 0.254 24.196 1.00 85.19 73 VAL A O 1
ATOM 532 N N . ASN A 1 74 ? -15.133 1.827 24.552 1.00 82.75 74 ASN A N 1
ATOM 533 C CA . ASN A 1 74 ? -14.374 2.487 25.604 1.00 82.75 74 ASN A CA 1
ATOM 534 C C . ASN A 1 74 ? -14.601 1.735 26.924 1.00 82.75 74 ASN A C 1
ATOM 536 O O . ASN A 1 74 ? -15.670 1.832 27.521 1.00 82.75 74 ASN A O 1
ATOM 540 N N . VAL A 1 75 ? -13.593 0.977 27.367 1.00 86.12 75 VAL A N 1
ATOM 541 C CA . VAL A 1 75 ? -13.685 0.112 28.558 1.00 86.12 75 VAL A CA 1
ATOM 542 C C . VAL A 1 75 ? -14.008 0.905 29.824 1.00 86.12 75 VAL A C 1
ATOM 544 O O . VAL A 1 75 ? -14.749 0.405 30.662 1.00 86.12 75 VAL A O 1
ATOM 547 N N . ASP A 1 76 ? -13.526 2.141 29.956 1.00 89.31 76 ASP A N 1
ATOM 548 C CA . ASP A 1 76 ? -13.832 2.978 31.122 1.00 89.31 76 ASP A CA 1
ATOM 549 C C . ASP A 1 76 ? -15.299 3.422 31.113 1.00 89.31 76 ASP A C 1
ATOM 551 O O . ASP A 1 76 ? -15.951 3.470 32.158 1.00 89.31 76 ASP A O 1
ATOM 555 N N . GLN A 1 77 ? -15.844 3.700 29.927 1.00 87.81 77 GLN A N 1
ATOM 556 C CA . GLN A 1 77 ? -17.249 4.058 29.767 1.00 87.81 77 GLN A CA 1
ATOM 557 C C . GLN A 1 77 ? -18.173 2.862 30.017 1.00 87.81 77 GLN A C 1
ATOM 559 O O . GLN A 1 77 ? -19.150 3.002 30.751 1.00 87.81 77 GLN A O 1
ATOM 564 N N . GLU A 1 78 ? -17.838 1.681 29.492 1.00 89.56 78 GLU A N 1
ATOM 565 C CA . GLU A 1 78 ? -18.563 0.444 29.814 1.00 89.56 78 GLU A CA 1
ATOM 566 C C . GLU A 1 78 ? -18.450 0.088 31.294 1.00 89.56 78 GLU A C 1
ATOM 568 O O . GLU A 1 78 ? -19.431 -0.320 31.903 1.00 89.56 78 GLU A O 1
ATOM 573 N N . MET A 1 79 ? -17.282 0.276 31.912 1.00 93.50 79 MET A N 1
ATOM 574 C CA . MET A 1 79 ? -17.100 0.041 33.344 1.00 93.50 79 MET A CA 1
ATOM 575 C C . MET A 1 79 ? -17.957 1.001 34.172 1.00 93.50 79 MET A C 1
ATOM 577 O O . MET A 1 79 ? -18.609 0.576 35.121 1.00 93.50 79 MET A O 1
ATOM 581 N N . SER A 1 80 ? -18.012 2.282 33.799 1.00 94.50 80 SER A N 1
ATOM 582 C CA . SER A 1 80 ? -18.905 3.248 34.444 1.00 94.50 80 SER A CA 1
ATOM 583 C C . SER A 1 80 ? -20.375 2.856 34.285 1.00 94.50 80 SER A C 1
ATOM 585 O O . SER A 1 80 ? -21.138 2.993 35.239 1.00 94.50 80 SER A O 1
ATOM 587 N N . LEU A 1 81 ? -20.775 2.364 33.109 1.00 93.38 81 LEU A N 1
ATOM 588 C CA . LEU A 1 81 ? -22.136 1.888 32.858 1.00 93.38 81 LEU A CA 1
ATOM 589 C C . LEU A 1 81 ? -22.453 0.627 33.674 1.00 93.38 81 LEU A C 1
ATOM 591 O O . LEU A 1 81 ? -23.541 0.512 34.231 1.00 93.38 81 LEU A O 1
ATOM 595 N N . LEU A 1 82 ? -21.501 -0.300 33.786 1.00 94.56 82 LEU A N 1
ATOM 596 C CA . LEU A 1 82 ? -21.632 -1.505 34.604 1.00 94.56 82 LEU A CA 1
ATOM 597 C C . LEU A 1 82 ? -21.752 -1.175 36.093 1.00 94.56 82 LEU A C 1
ATOM 599 O O . LEU A 1 82 ? -22.582 -1.776 36.769 1.00 94.56 82 LEU A O 1
ATOM 603 N N . LEU A 1 83 ? -20.979 -0.211 36.599 1.00 96.00 83 LEU A N 1
ATOM 604 C CA . LEU A 1 83 ? -21.088 0.247 37.988 1.00 96.00 83 LEU A CA 1
ATOM 605 C C . LEU A 1 83 ? -22.436 0.922 38.261 1.00 96.00 83 LEU A C 1
ATOM 607 O O . LEU A 1 83 ? -23.055 0.663 39.291 1.00 96.00 83 LEU A O 1
ATOM 611 N N . ASP A 1 84 ? -22.929 1.753 37.342 1.00 95.62 84 ASP A N 1
ATOM 612 C CA . ASP A 1 84 ? -24.259 2.361 37.470 1.00 95.62 84 ASP A CA 1
ATOM 613 C C . ASP A 1 84 ? -25.371 1.296 37.440 1.00 95.62 84 ASP A C 1
ATOM 615 O O . ASP A 1 84 ? -26.299 1.305 38.255 1.00 95.62 84 ASP A O 1
ATOM 619 N N . LEU A 1 85 ? -25.236 0.291 36.569 1.00 94.69 85 LEU A N 1
ATOM 620 C CA . LEU A 1 85 ? -26.130 -0.864 36.543 1.00 94.69 85 LEU A CA 1
ATOM 621 C C . LEU A 1 85 ? -26.081 -1.655 37.862 1.00 94.69 85 LEU A C 1
ATOM 623 O O . LEU A 1 85 ? -27.123 -2.054 38.381 1.00 94.69 85 LEU A O 1
ATOM 627 N N . GLU A 1 86 ? -24.897 -1.865 38.436 1.00 95.69 86 GLU A N 1
ATOM 628 C CA . GLU A 1 86 ? -24.739 -2.530 39.731 1.00 95.69 86 GLU A CA 1
ATOM 629 C C . GLU A 1 86 ? -25.439 -1.742 40.848 1.00 95.69 86 GLU A C 1
ATOM 631 O O . GLU A 1 86 ? -26.227 -2.309 41.613 1.00 95.69 86 GLU A O 1
ATOM 636 N N . HIS A 1 87 ? -25.218 -0.428 40.916 1.00 95.38 87 HIS A N 1
ATOM 637 C CA . HIS A 1 87 ? -25.844 0.436 41.914 1.00 95.38 87 HIS A CA 1
ATOM 638 C C . HIS A 1 87 ? -27.368 0.481 41.780 1.00 95.38 87 HIS A C 1
ATOM 640 O O . HIS A 1 87 ? -28.076 0.376 42.785 1.00 95.38 87 HIS A O 1
ATOM 646 N N . THR A 1 88 ? -27.900 0.589 40.561 1.00 95.50 88 THR A N 1
ATOM 647 C CA . THR A 1 88 ? -29.353 0.577 40.319 1.00 95.50 88 THR A CA 1
ATOM 648 C C . THR A 1 88 ? -29.988 -0.767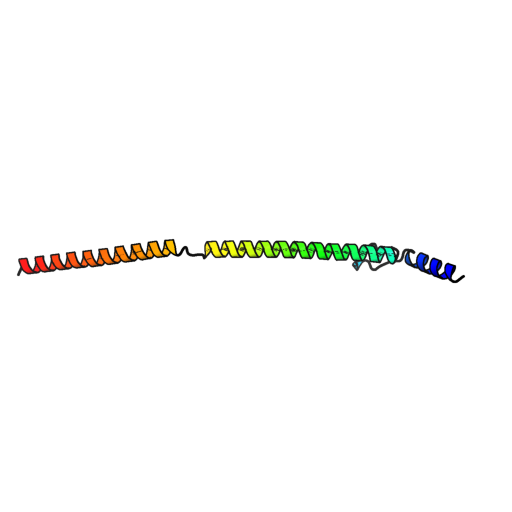 40.684 1.00 95.50 88 THR A C 1
ATOM 650 O O . THR A 1 88 ? -31.080 -0.789 41.265 1.00 95.50 88 THR A O 1
ATOM 653 N N . TYR A 1 89 ? -29.303 -1.891 40.453 1.00 95.06 89 TYR A N 1
ATOM 654 C CA . TYR A 1 89 ? -29.735 -3.209 40.935 1.00 95.06 89 TYR A CA 1
ATOM 655 C C . TYR A 1 89 ? -29.740 -3.302 42.462 1.00 95.06 89 TYR A C 1
ATOM 657 O O . TYR A 1 89 ? -30.732 -3.747 43.046 1.00 95.06 89 TYR A O 1
ATOM 665 N N . GLN A 1 90 ? -28.667 -2.859 43.122 1.00 96.06 90 GLN A N 1
ATOM 666 C CA . GLN A 1 90 ? -28.582 -2.838 44.586 1.00 96.06 90 GLN A CA 1
ATOM 667 C C . GLN A 1 90 ? -29.690 -1.967 45.195 1.00 96.06 90 GLN A C 1
ATOM 669 O O . GLN A 1 90 ? -30.363 -2.390 46.137 1.00 96.06 90 GLN A O 1
ATOM 674 N N . ALA A 1 91 ? -29.939 -0.786 44.622 1.00 94.94 91 ALA A N 1
ATOM 675 C CA . ALA A 1 91 ? -31.018 0.104 45.042 1.00 94.94 91 ALA A CA 1
ATOM 676 C C . ALA A 1 91 ? -32.397 -0.545 44.854 1.00 94.94 91 ALA A C 1
ATOM 678 O O . ALA A 1 91 ? -33.232 -0.489 45.757 1.00 94.94 91 ALA A O 1
ATOM 679 N N . SER A 1 92 ? -32.623 -1.223 43.726 1.00 93.38 92 SER A N 1
ATOM 680 C CA . SER A 1 92 ? -33.872 -1.946 43.455 1.00 93.38 92 SER A CA 1
ATOM 681 C C . SER A 1 92 ? -34.101 -3.085 44.452 1.00 93.38 92 SER A C 1
ATOM 683 O O . SER A 1 92 ? -35.206 -3.242 44.970 1.00 93.38 92 SER A O 1
ATOM 685 N N . ALA A 1 93 ? -33.057 -3.849 44.786 1.00 94.94 93 ALA A N 1
ATOM 686 C CA . ALA A 1 93 ? -33.127 -4.903 45.796 1.00 94.94 93 ALA A CA 1
ATOM 687 C C . ALA A 1 93 ? -33.417 -4.342 47.197 1.00 94.94 93 ALA A C 1
ATOM 689 O O . ALA A 1 93 ? -34.220 -4.915 47.936 1.00 94.94 93 ALA A O 1
ATOM 690 N N . HIS A 1 94 ? -32.815 -3.201 47.551 1.00 92.88 94 HIS A N 1
ATOM 691 C CA . HIS A 1 94 ? -33.111 -2.513 48.805 1.00 92.88 94 HIS A CA 1
ATOM 692 C C . HIS A 1 94 ? -34.568 -2.041 48.852 1.00 92.88 94 HIS A C 1
ATOM 694 O O . HIS A 1 94 ? -35.266 -2.350 49.809 1.00 92.88 94 HIS A O 1
ATOM 700 N N . MET A 1 95 ? -35.062 -1.389 47.796 1.00 92.44 95 MET A N 1
ATOM 701 C CA . MET A 1 95 ? -36.464 -0.973 47.685 1.00 92.44 95 MET A CA 1
ATOM 702 C C . MET A 1 95 ? -37.431 -2.155 47.823 1.00 92.44 95 MET A C 1
ATOM 704 O O . MET A 1 95 ? -38.402 -2.057 48.571 1.00 92.44 95 MET A O 1
ATOM 708 N N . MET A 1 96 ? -37.161 -3.285 47.157 1.00 91.69 96 MET A N 1
ATOM 709 C CA . MET A 1 96 ? -37.975 -4.499 47.307 1.00 91.69 96 MET A CA 1
ATOM 710 C C . MET A 1 96 ? -37.985 -5.012 48.746 1.00 91.69 96 MET A C 1
ATOM 712 O O . MET A 1 96 ? -39.039 -5.407 49.240 1.00 91.69 96 MET A O 1
ATOM 716 N N . LYS A 1 97 ? -36.837 -4.974 49.431 1.00 94.25 97 LYS A N 1
ATOM 717 C CA . LYS A 1 97 ? -36.752 -5.343 50.844 1.00 94.25 97 LYS A CA 1
ATOM 718 C C . LYS A 1 97 ? -37.609 -4.425 51.713 1.00 94.25 97 LYS A C 1
ATOM 720 O O . LYS A 1 97 ? -38.427 -4.920 52.476 1.00 94.25 97 LYS A O 1
ATOM 725 N N . THR A 1 98 ? -37.495 -3.111 51.538 1.00 94.06 98 THR A N 1
ATOM 726 C CA . THR A 1 98 ? -38.284 -2.135 52.301 1.00 94.06 98 THR A CA 1
ATOM 727 C C . THR A 1 98 ? -39.785 -2.309 52.066 1.00 94.06 98 THR A C 1
ATOM 729 O O . THR A 1 98 ? -40.574 -2.207 53.000 1.00 94.06 98 THR A O 1
ATOM 732 N N . VAL A 1 99 ? -40.200 -2.603 50.828 1.00 92.62 99 VAL A N 1
ATOM 733 C CA . VAL A 1 99 ? -41.602 -2.917 50.510 1.00 92.62 99 VAL A CA 1
ATOM 734 C C . VAL A 1 99 ? -42.052 -4.203 51.206 1.00 92.62 99 VAL A C 1
ATOM 736 O O . VAL A 1 99 ? -43.146 -4.218 51.765 1.00 92.62 99 VAL A O 1
ATOM 739 N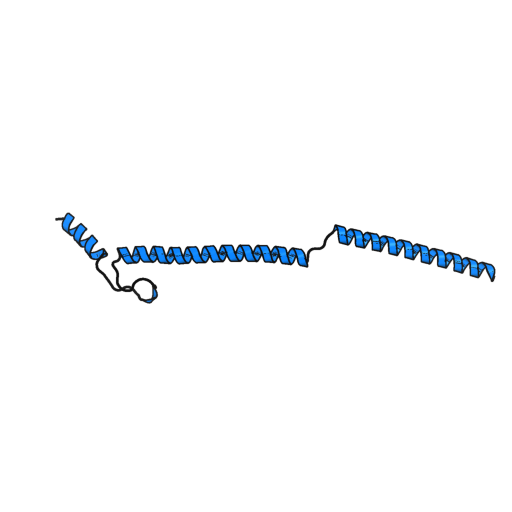 N . GLY A 1 100 ? -41.222 -5.250 51.210 1.00 92.12 100 GLY A N 1
ATOM 740 C CA . GLY A 1 100 ? -41.486 -6.486 51.953 1.00 92.12 100 GLY A CA 1
ATOM 741 C C . GLY A 1 100 ? -41.687 -6.229 53.447 1.00 92.12 100 GLY A C 1
ATOM 742 O O . GLY A 1 100 ? -42.718 -6.604 53.997 1.00 92.12 100 GLY A O 1
ATOM 743 N N . ASP A 1 101 ? -40.777 -5.476 54.064 1.00 93.38 101 ASP A N 1
ATOM 744 C CA . ASP A 1 101 ? -40.851 -5.122 55.485 1.00 93.38 101 ASP A CA 1
ATOM 745 C C . ASP A 1 101 ? -42.131 -4.313 55.814 1.00 93.38 101 ASP A C 1
ATOM 747 O O . ASP A 1 101 ? -42.753 -4.501 56.867 1.00 93.38 101 ASP A O 1
ATOM 751 N N . MET A 1 102 ? -42.577 -3.430 54.906 1.00 92.25 102 MET A N 1
ATOM 752 C CA . MET A 1 102 ? -43.847 -2.703 55.061 1.00 92.25 102 MET A CA 1
ATOM 753 C C . MET A 1 102 ? -45.074 -3.611 54.913 1.00 92.25 102 MET A C 1
ATOM 755 O O . MET A 1 102 ? -46.039 -3.443 55.659 1.00 92.25 102 MET A O 1
ATOM 759 N N . LEU A 1 103 ? -45.057 -4.564 53.975 1.00 92.94 103 LEU A N 1
ATOM 760 C CA . LEU A 1 103 ? -46.142 -5.537 53.801 1.00 92.94 103 LEU A CA 1
ATOM 761 C C . LEU A 1 103 ? -46.277 -6.451 55.022 1.00 92.94 103 LEU A C 1
ATOM 763 O O . LEU A 1 103 ? -47.392 -6.655 55.501 1.00 92.94 103 LEU A O 1
ATOM 767 N N . ASP A 1 104 ? -45.161 -6.933 55.565 1.00 93.06 104 ASP A N 1
ATOM 768 C CA . ASP A 1 104 ? -45.146 -7.746 56.784 1.00 93.06 104 ASP A CA 1
ATOM 769 C C . ASP A 1 104 ? -45.689 -6.961 57.985 1.00 93.06 104 ASP A C 1
ATOM 771 O O . ASP A 1 104 ? -46.503 -7.473 58.756 1.00 93.06 104 ASP A O 1
ATOM 775 N N . SER A 1 105 ? -45.313 -5.683 58.108 1.00 91.12 105 SER A N 1
ATOM 776 C CA . SER A 1 105 ? -45.834 -4.794 59.156 1.00 91.12 105 SER A CA 1
ATOM 777 C C . SER A 1 105 ? -47.347 -4.567 59.034 1.00 91.12 105 SER A C 1
ATOM 779 O O . SER A 1 105 ? -48.049 -4.544 60.045 1.00 91.12 105 SER A O 1
ATOM 781 N N . LEU A 1 106 ? -47.871 -4.423 57.809 1.00 86.31 106 LEU A N 1
ATOM 782 C CA . LEU A 1 106 ? -49.313 -4.310 57.557 1.00 86.31 106 LEU A CA 1
ATOM 783 C C . LEU A 1 106 ? -50.057 -5.601 57.920 1.00 86.31 106 LEU A C 1
ATOM 785 O O . LEU A 1 106 ? -51.104 -5.537 58.561 1.00 86.31 106 LEU A O 1
ATOM 789 N N . LEU A 1 107 ? -49.516 -6.763 57.546 1.00 89.00 107 LEU A N 1
ATOM 790 C CA . LEU A 1 107 ? -50.076 -8.069 57.906 1.00 89.00 107 LEU A CA 1
ATOM 791 C C . LEU A 1 107 ? -50.123 -8.264 59.427 1.00 89.00 107 LEU A C 1
ATOM 793 O O . LEU A 1 107 ? -51.145 -8.701 59.950 1.00 89.00 107 LEU A O 1
ATOM 797 N N . ALA A 1 108 ? -49.061 -7.883 60.138 1.00 89.50 108 ALA A N 1
ATOM 798 C CA . ALA A 1 108 ? -48.988 -7.975 61.595 1.00 89.50 108 ALA A CA 1
ATOM 799 C C . ALA A 1 108 ? -49.940 -7.017 62.335 1.00 89.50 108 ALA A C 1
ATOM 801 O O . ALA A 1 108 ? -50.258 -7.263 63.492 1.00 89.50 108 ALA A O 1
ATOM 802 N N . ALA A 1 109 ? -50.378 -5.923 61.704 1.00 83.94 109 ALA A N 1
ATOM 803 C CA . ALA A 1 109 ? -51.300 -4.957 62.308 1.00 83.94 109 ALA A CA 1
ATOM 804 C C . ALA A 1 109 ? -52.787 -5.324 62.135 1.00 83.94 109 ALA A C 1
ATOM 806 O O . ALA A 1 109 ? -53.635 -4.776 62.840 1.00 83.94 109 ALA A O 1
ATOM 807 N N . VAL A 1 110 ? -53.111 -6.194 61.170 1.00 79.06 110 VAL A N 1
ATOM 808 C CA . VAL A 1 110 ? -54.490 -6.619 60.853 1.00 79.06 110 VAL A CA 1
ATOM 809 C C . VAL A 1 110 ? -54.810 -8.019 61.405 1.00 79.06 110 VAL A C 1
ATOM 811 O O . VAL A 1 110 ? -55.988 -8.360 61.528 1.00 79.06 110 VAL A O 1
ATOM 814 N N . GLY A 1 111 ? -53.789 -8.817 61.742 1.00 55.31 111 GLY A N 1
ATOM 815 C CA . GLY A 1 111 ? -53.918 -10.072 62.501 1.00 55.31 111 GLY A CA 1
ATOM 816 C C . GLY A 1 111 ? -53.907 -9.850 64.008 1.00 55.31 111 GLY A C 1
ATOM 817 O O . GLY A 1 111 ? -54.614 -10.616 64.700 1.00 55.31 111 GLY A O 1
#

Radius of gyration: 41.87 Å; chains: 1; bounding box: 95×15×103 Å

Sequence (111 aa):
SYADLLIGYGNKLDQPMAFDTSTGIAVSSGVSDYAANAIGWFEGVRQQASTNADNKQALAARTAEALSNDTGVNVDQEMSLLLDLEHTYQASAHMMKTVGDMLDSLLAAVG

Secondary structure (DSSP, 8-state):
-HHHHHHHHHHHHHS-EE--GGG-S-SEE-HHHHHHHHHHHHHHHHHHHHHHHHHHHHHHHHHHHHHHHHS---HHHHHHHHHHHHHHHHHHHHHHHHHHHHHHHHHHHH-

pLDDT: mean 91.46, std 6.3, range [55.31, 98.56]

Foldseek 3Di:
DVVVVVVVVVVQQQAWDADDVVLVFDGIGGVVVRVVVSVVVVVVVVVVVVVVVVVVVVVVVVVVVVCCVVPPDDVVVVVVVVVVVVVVVVVVVVVVVVVVVVVVVVVVVVD